Protein AF-A0A9E6EK11-F1 (afdb_monomer)

Solvent-accessible surface area (backbone atoms only — not comparable to full-atom values): 8247 Å² total; per-residue (Å²): 141,85,83,80,78,80,82,84,72,88,52,72,66,58,56,52,53,50,52,52,53,52,48,60,52,43,68,59,48,49,62,53,50,53,51,52,52,53,50,54,49,53,47,49,55,48,52,55,54,49,51,53,52,48,52,43,34,51,54,39,25,71,76,68,71,27,58,36,58,55,63,37,70,50,59,42,49,53,87,52,78,70,71,81,81,61,91,74,61,67,92,76,80,76,74,74,63,95,63,51,45,29,39,35,41,40,23,34,79,80,6,71,44,41,40,38,40,29,22,29,64,91,58,82,56,41,64,41,35,26,32,36,81,86,68,48,79,76,43,67,69,127

Radius of gyration: 25.63 Å; Cα contacts (8 Å, |Δi|>4): 182; chains: 1; bounding box: 70×54×63 Å

Nearest PDB structures (foldseek):
  1g8w-assembly1_A  TM=6.405E-01  e=3.882E+00  Phaseolus vulgaris
  6cdg-assembly1_A  TM=4.769E-01  e=7.303E+00  Homo sapiens
  2j44-assembly1_A  TM=3.330E-01  e=3.421E+00  Streptococcus pneumoniae
  2ya1-assembly1_A  TM=3.336E-01  e=3.421E+00  Streptococcus pneumoniae TIGR4

Mean predicted aligned error: 9.13 Å

Secondary structure (DSSP, 8-state):
--------PPPHHHHHHHHHHHHHHHHHHHHHHHHHHHHHHHHHHHHHHHHHHHHHHHHHHHHHSSSSSTT-EEEE-SSSS----SSSPP------SS--EEEEEEE-TTSS-EEEEEEEGGGTTEEEEEEETT--EEEE--

Foldseek 3Di:
DDDDDPDDDDDPVNVVVVVVVCVVVCVVCVVVVVVVVVLVVLLVLQVVLVVVQLVLQVVCCVVPVFSDAAQDKAKDWLPDDRPDDDPPHRDGDDPNDDRGKMWMWTAHRVRHKIKIFIFGVVVVGDTQWIAMNVRDTPDHDD

Sequence (142 aa):
MNRTRASAGFSLIELLLVLAIIGIISAIAIPTFLGQRRRARMIGDAKANAAVLRMALETRKADAGVYGAANAAFTWTASTAPSASVNPAPTFNVNRGTTKMDYTVTVGATGITYQLDVKDSSLNGATVYSTNQNGSVLAELH

pLDDT: mean 81.73, std 14.38, range [41.03, 97.06]

Structure (mmCIF, N/CA/C/O backbone):
data_AF-A0A9E6EK11-F1
#
_entry.id   AF-A0A9E6EK11-F1
#
loop_
_atom_site.group_PDB
_atom_site.id
_atom_site.type_symbol
_atom_site.label_atom_id
_atom_site.label_alt_id
_atom_site.label_comp_id
_atom_site.label_asym_id
_atom_site.label_entity_id
_atom_site.label_seq_id
_atom_site.pdbx_PDB_ins_code
_atom_site.Cartn_x
_atom_site.Cartn_y
_atom_site.Cartn_z
_atom_site.occupancy
_atom_site.B_iso_or_equiv
_atom_site.auth_seq_id
_atom_site.auth_comp_id
_atom_site.auth_asym_id
_atom_site.auth_atom_id
_atom_site.pdbx_PDB_model_num
ATOM 1 N N . MET A 1 1 ? -48.796 -38.485 38.604 1.00 50.28 1 MET A N 1
ATOM 2 C CA . MET A 1 1 ? -47.711 -37.647 39.164 1.00 50.28 1 MET A CA 1
ATOM 3 C C . MET A 1 1 ? -47.139 -36.792 38.039 1.00 50.28 1 MET A C 1
ATOM 5 O O . MET A 1 1 ? -46.324 -37.294 37.282 1.00 50.28 1 MET A O 1
ATOM 9 N N . ASN A 1 2 ? -47.595 -35.545 37.872 1.00 49.41 2 ASN A N 1
ATOM 10 C CA . ASN A 1 2 ? -47.074 -34.650 36.830 1.00 49.41 2 ASN A CA 1
ATOM 11 C C . ASN A 1 2 ? -46.224 -33.556 37.469 1.00 49.41 2 ASN A C 1
ATOM 13 O O . ASN A 1 2 ? -46.733 -32.676 38.156 1.00 49.41 2 ASN A O 1
ATOM 17 N N . ARG A 1 3 ? -44.911 -33.641 37.253 1.00 65.69 3 ARG A N 1
ATOM 18 C CA . ARG A 1 3 ? -43.923 -32.663 37.707 1.00 65.69 3 ARG A CA 1
ATOM 19 C C . ARG A 1 3 ? -43.927 -31.516 36.693 1.00 65.69 3 ARG A C 1
ATOM 21 O O . ARG A 1 3 ? -43.407 -31.658 35.589 1.00 65.69 3 ARG A O 1
ATOM 28 N N . THR A 1 4 ? -44.592 -30.414 37.027 1.00 62.59 4 THR A N 1
ATOM 29 C CA . THR A 1 4 ? -44.628 -29.201 36.201 1.00 62.59 4 THR A CA 1
ATOM 30 C C . THR A 1 4 ? -43.209 -28.659 36.051 1.00 62.59 4 THR A C 1
ATOM 32 O O . THR A 1 4 ? -42.566 -28.305 37.039 1.00 62.59 4 THR A O 1
ATOM 35 N N . ARG A 1 5 ? -42.695 -28.633 34.818 1.00 67.88 5 ARG A N 1
ATOM 36 C CA . ARG A 1 5 ? -41.409 -28.007 34.499 1.00 67.88 5 ARG A CA 1
ATOM 37 C C . ARG A 1 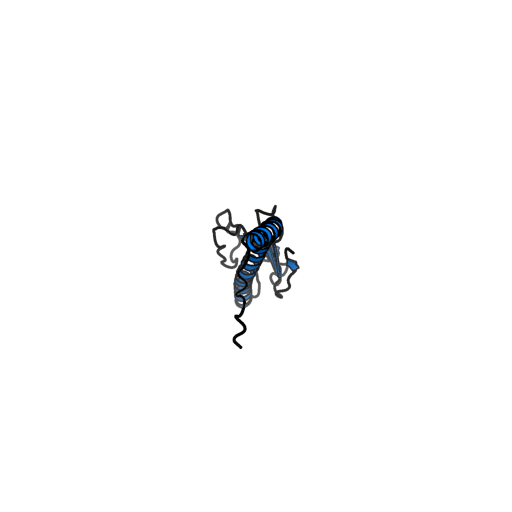5 ? -41.535 -26.505 34.754 1.00 67.88 5 ARG A C 1
ATOM 39 O O . ARG A 1 5 ? -42.334 -25.846 34.095 1.00 67.88 5 ARG A O 1
ATOM 46 N N . ALA A 1 6 ? -40.778 -25.983 35.715 1.00 65.56 6 ALA A N 1
ATOM 47 C CA . ALA A 1 6 ? -40.661 -24.547 35.924 1.00 65.56 6 ALA A CA 1
ATOM 4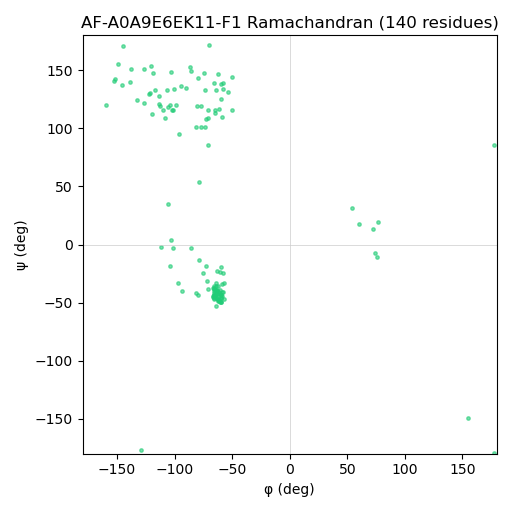8 C C . ALA A 1 6 ? -39.971 -23.940 34.696 1.00 65.56 6 ALA A C 1
ATOM 50 O O . ALA A 1 6 ? -38.814 -24.247 34.411 1.00 65.56 6 ALA A O 1
ATOM 51 N N . SER A 1 7 ? -40.702 -23.125 33.940 1.00 67.44 7 SER A N 1
ATOM 52 C CA . SER A 1 7 ? -40.121 -22.315 32.877 1.00 67.44 7 SER A CA 1
ATOM 53 C C . SER A 1 7 ? -39.344 -21.180 33.540 1.00 67.44 7 SER A C 1
ATOM 55 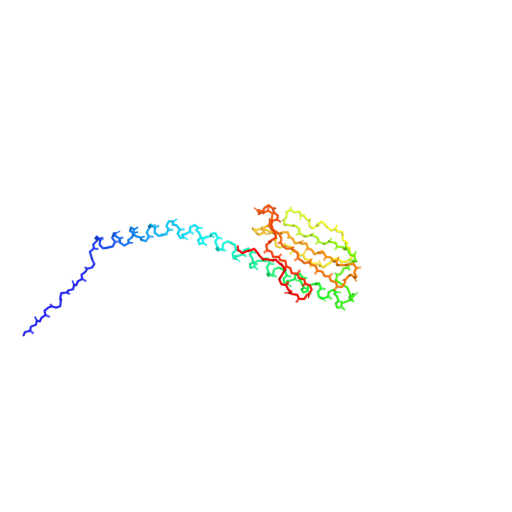O O . SER A 1 7 ? -39.945 -20.228 34.031 1.00 67.44 7 SER A O 1
ATOM 57 N N . ALA A 1 8 ? -38.021 -21.306 33.616 1.00 72.50 8 ALA A N 1
ATOM 58 C CA . ALA A 1 8 ? -37.152 -20.224 34.059 1.00 72.50 8 ALA A CA 1
ATOM 59 C C . ALA A 1 8 ? -37.097 -19.159 32.951 1.00 72.50 8 ALA A C 1
ATOM 61 O O . ALA A 1 8 ? -36.552 -19.405 31.876 1.00 72.50 8 ALA A O 1
ATOM 62 N N . GLY A 1 9 ? -37.733 -18.010 33.180 1.00 75.81 9 GLY A N 1
ATOM 63 C CA . GLY A 1 9 ? -37.596 -16.825 32.332 1.00 75.81 9 GLY A CA 1
ATOM 64 C C . GLY A 1 9 ? -36.387 -15.991 32.757 1.00 75.81 9 GLY A C 1
ATOM 65 O O . GLY A 1 9 ? -36.040 -15.975 33.935 1.00 75.81 9 GLY A O 1
ATOM 66 N N . PHE A 1 10 ? -35.763 -15.296 31.803 1.00 79.25 10 PHE A N 1
ATOM 67 C CA . PHE A 1 10 ? -34.710 -14.313 32.078 1.00 79.25 10 PHE A CA 1
ATOM 68 C C . PHE A 1 10 ? -35.235 -13.181 32.969 1.00 79.25 10 PHE A C 1
ATOM 70 O O . PHE A 1 10 ? -36.327 -12.655 32.745 1.00 79.25 10 PHE A O 1
ATOM 77 N N . SER A 1 11 ? -34.433 -12.762 33.943 1.00 90.25 11 SER A N 1
ATOM 78 C CA . SER A 1 11 ? -34.693 -11.572 34.741 1.00 90.25 11 SER A CA 1
ATOM 79 C C . SER A 1 11 ? -34.294 -10.304 33.983 1.00 90.25 11 SER A C 1
ATOM 81 O O . SER A 1 11 ? -33.263 -10.249 33.310 1.00 90.25 11 SER A O 1
ATOM 83 N N . LEU A 1 12 ? -35.072 -9.230 34.148 1.00 90.06 12 LEU A N 1
ATOM 84 C CA . LEU A 1 12 ? -34.717 -7.907 33.621 1.00 90.06 12 LEU A CA 1
ATOM 85 C C . LEU A 1 12 ? -33.359 -7.426 34.149 1.00 90.06 12 LEU A C 1
ATOM 87 O O . LEU A 1 12 ? -32.624 -6.760 33.423 1.00 90.06 12 LEU A O 1
ATOM 91 N N . ILE A 1 13 ? -33.004 -7.794 35.385 1.00 92.69 13 ILE A N 1
ATOM 92 C CA . ILE A 1 13 ? -31.709 -7.424 35.962 1.00 92.69 13 ILE A CA 1
ATOM 93 C C . ILE A 1 13 ? -30.549 -8.193 35.321 1.00 92.69 13 ILE A C 1
ATOM 95 O O . ILE A 1 13 ? -29.462 -7.639 35.183 1.00 92.69 13 ILE A O 1
ATOM 99 N N . GLU A 1 14 ? -30.785 -9.431 34.873 1.00 91.12 14 GLU A N 1
ATOM 100 C CA . GLU A 1 14 ? -29.779 -10.224 34.158 1.00 91.12 14 GLU A CA 1
ATOM 101 C C . GLU A 1 14 ? -29.482 -9.586 32.803 1.00 91.12 14 GLU A C 1
ATOM 103 O O . GLU A 1 14 ? -28.320 -9.383 32.461 1.00 91.12 14 GLU A O 1
ATOM 108 N N . LEU A 1 15 ? -30.517 -9.175 32.066 1.00 90.69 15 LEU A N 1
ATOM 109 C CA . LEU A 1 15 ? -30.325 -8.486 30.791 1.00 90.69 15 LEU A CA 1
ATOM 110 C C . LEU A 1 15 ? -29.648 -7.115 30.971 1.00 90.69 15 LEU A C 1
ATOM 112 O O . LEU A 1 15 ? -28.780 -6.742 30.180 1.00 90.69 15 LEU A O 1
ATOM 116 N N . LEU A 1 16 ? -30.002 -6.378 32.027 1.00 92.81 16 LEU A N 1
ATOM 117 C CA . LEU A 1 16 ? -29.429 -5.063 32.323 1.00 92.81 16 LEU A CA 1
ATOM 118 C C . LEU A 1 16 ? -27.939 -5.154 32.681 1.00 92.81 16 LEU A C 1
ATOM 120 O O . LEU A 1 16 ? -27.137 -4.380 32.157 1.00 92.81 16 LEU A O 1
ATOM 124 N N . LEU A 1 17 ? -27.551 -6.116 33.524 1.00 92.94 17 LEU A N 1
ATOM 125 C CA . LEU A 1 17 ? -26.150 -6.321 33.895 1.00 92.94 17 LEU A CA 1
ATOM 126 C C . LEU A 1 17 ? -25.304 -6.773 32.692 1.00 92.94 17 LEU A C 1
ATOM 128 O O . LEU A 1 17 ? -24.177 -6.310 32.527 1.00 92.94 17 LEU A O 1
ATOM 132 N N . VAL A 1 18 ? -25.855 -7.618 31.813 1.00 95.06 18 VAL A N 1
ATOM 133 C CA . VAL A 1 18 ? -25.175 -8.057 30.582 1.00 95.06 18 VAL A CA 1
ATOM 134 C C . VAL A 1 18 ? -24.883 -6.874 29.657 1.00 95.06 18 VAL A C 1
ATOM 136 O O . VAL A 1 18 ? -23.749 -6.716 29.204 1.00 95.06 18 VAL A O 1
ATOM 139 N N . LEU A 1 19 ? -25.870 -6.006 29.411 1.00 94.44 19 LEU A N 1
ATOM 140 C CA . LEU A 1 19 ? -25.673 -4.810 28.585 1.00 94.44 19 LEU A CA 1
ATOM 141 C C . LEU A 1 19 ? -24.671 -3.835 29.213 1.00 94.44 19 LEU A C 1
ATOM 143 O O . LEU A 1 19 ? -23.875 -3.240 28.487 1.00 94.44 19 LEU A O 1
ATOM 147 N N . ALA A 1 20 ? -24.657 -3.712 30.543 1.00 95.56 20 ALA A N 1
ATOM 148 C CA . ALA A 1 20 ? -23.673 -2.896 31.246 1.00 95.56 20 ALA A CA 1
ATOM 149 C C . ALA A 1 20 ? -22.239 -3.409 31.019 1.00 95.56 20 ALA A C 1
ATOM 151 O O . ALA A 1 20 ? -21.356 -2.628 30.663 1.00 95.56 20 ALA A O 1
ATOM 152 N N . ILE A 1 21 ? -22.005 -4.721 31.143 1.00 96.44 21 ILE A N 1
ATOM 153 C CA . ILE A 1 21 ? -20.682 -5.325 30.916 1.00 96.44 21 ILE A CA 1
ATOM 154 C C . ILE A 1 21 ? -20.258 -5.192 29.444 1.00 96.44 21 ILE A C 1
ATOM 156 O O . ILE A 1 21 ? -19.138 -4.755 29.165 1.00 96.44 21 ILE A O 1
ATOM 160 N N . ILE A 1 22 ? -21.149 -5.509 28.494 1.00 96.06 22 ILE A N 1
ATOM 161 C CA . ILE A 1 22 ? -20.871 -5.358 27.054 1.00 96.06 22 ILE A CA 1
ATOM 162 C C . ILE A 1 22 ? -20.568 -3.893 26.720 1.00 96.06 22 ILE A C 1
ATOM 164 O O . ILE A 1 22 ? -19.656 -3.633 25.935 1.00 96.06 22 ILE A O 1
ATOM 168 N N . GLY A 1 23 ? -21.276 -2.940 27.332 1.00 96.25 23 GLY A N 1
ATOM 169 C CA . GLY A 1 23 ? -21.040 -1.507 27.164 1.00 96.25 23 GLY A CA 1
ATOM 170 C C . GLY A 1 23 ? -19.629 -1.085 27.579 1.00 96.25 23 GLY A C 1
ATOM 171 O O . GLY A 1 23 ? -18.949 -0.404 26.812 1.00 96.25 23 GLY A O 1
ATOM 172 N N . ILE A 1 24 ? -19.155 -1.551 28.740 1.00 96.31 24 ILE A N 1
ATOM 173 C CA . ILE A 1 24 ? -17.803 -1.253 29.245 1.00 96.31 24 ILE A CA 1
ATOM 174 C C . ILE A 1 24 ? -16.731 -1.804 28.296 1.00 96.31 24 ILE A C 1
ATOM 176 O O . ILE A 1 24 ? -15.813 -1.079 27.912 1.00 96.31 24 ILE A O 1
ATOM 180 N N . ILE A 1 25 ? -16.860 -3.065 27.869 1.00 97.06 25 ILE A N 1
ATOM 181 C CA . ILE A 1 25 ? -15.888 -3.694 26.959 1.00 97.06 25 ILE A CA 1
ATOM 182 C C . ILE A 1 25 ? -15.909 -2.998 25.588 1.00 97.06 25 ILE A C 1
ATOM 184 O O . ILE A 1 25 ? -14.858 -2.685 25.022 1.00 97.06 25 ILE A O 1
ATOM 188 N N . SER A 1 26 ? -17.103 -2.705 25.067 1.00 95.50 26 SER A N 1
ATOM 189 C CA . SER A 1 26 ? -17.292 -2.092 23.747 1.00 95.50 26 SER A CA 1
ATOM 190 C C . SER A 1 26 ? -16.708 -0.683 23.663 1.00 95.50 26 SER A C 1
ATOM 192 O O . SER A 1 26 ? -16.179 -0.314 22.616 1.00 95.50 26 SER A O 1
ATOM 194 N N . ALA A 1 27 ? -16.737 0.088 24.755 1.00 95.44 27 ALA A N 1
ATOM 195 C CA . ALA A 1 27 ? -16.173 1.436 24.793 1.00 95.44 27 ALA A CA 1
ATOM 196 C C . ALA A 1 27 ? -14.670 1.469 24.454 1.00 95.44 27 ALA A C 1
ATOM 198 O O . ALA A 1 27 ? -14.208 2.410 23.813 1.00 95.44 27 ALA A O 1
ATOM 199 N N . ILE A 1 28 ? -13.916 0.430 24.831 1.00 94.62 28 ILE A N 1
ATOM 200 C CA . ILE A 1 28 ? -12.473 0.318 24.554 1.00 94.62 28 ILE A CA 1
ATOM 201 C C . ILE A 1 28 ? -12.225 -0.459 23.251 1.00 94.62 28 ILE A C 1
ATOM 203 O O . ILE A 1 28 ? -11.363 -0.097 22.444 1.00 94.62 28 ILE A O 1
ATOM 207 N N . ALA A 1 29 ? -12.998 -1.521 23.016 1.00 94.38 29 ALA A N 1
ATOM 208 C CA . ALA A 1 29 ? -12.804 -2.412 21.877 1.00 94.38 29 ALA A CA 1
ATOM 209 C C . ALA A 1 29 ? -13.194 -1.772 20.533 1.00 94.38 29 ALA A C 1
ATOM 211 O O . ALA A 1 29 ? -12.505 -1.966 19.537 1.00 94.38 29 ALA A O 1
ATOM 212 N N . ILE A 1 30 ? -14.270 -0.981 20.475 1.00 94.12 30 ILE A N 1
ATOM 213 C CA . ILE A 1 30 ? -14.737 -0.371 19.220 1.00 94.12 30 ILE A CA 1
ATOM 214 C C . ILE A 1 30 ? -13.721 0.620 18.628 1.00 94.12 30 ILE A C 1
ATOM 216 O O . ILE A 1 30 ? -13.377 0.458 17.455 1.00 94.12 30 ILE A O 1
ATOM 220 N N . PRO A 1 31 ? -13.211 1.638 19.354 1.00 92.56 31 PRO A N 1
ATOM 221 C CA . PRO A 1 31 ? -12.283 2.599 18.756 1.00 92.56 31 PRO A CA 1
ATOM 222 C C . PRO A 1 31 ? -10.980 1.937 18.291 1.00 92.56 31 PRO A C 1
ATOM 224 O O . PRO A 1 31 ? -10.488 2.247 17.204 1.00 92.56 31 PRO A O 1
ATOM 227 N N . THR A 1 32 ? -10.457 0.982 19.065 1.00 93.44 32 THR A N 1
ATOM 228 C CA . THR A 1 32 ? -9.245 0.228 18.709 1.00 93.44 32 THR A CA 1
ATOM 229 C C . THR A 1 32 ? -9.471 -0.645 17.474 1.00 93.44 32 THR A C 1
ATOM 231 O O . THR A 1 32 ? -8.690 -0.577 16.521 1.00 93.44 32 THR A O 1
ATOM 234 N N . PHE A 1 33 ? -10.588 -1.374 17.419 1.00 92.00 33 PHE A N 1
ATOM 235 C CA . PHE A 1 33 ? -10.970 -2.183 16.263 1.00 92.00 33 PHE A CA 1
ATOM 236 C C . PHE A 1 33 ? -11.182 -1.341 14.996 1.00 92.00 33 PHE A C 1
ATOM 238 O O . PHE A 1 33 ? -10.737 -1.714 13.910 1.00 92.00 33 PHE A O 1
ATOM 245 N N . LEU A 1 34 ? -11.817 -0.169 15.110 1.00 91.31 34 LEU A N 1
ATOM 246 C CA . LEU A 1 34 ? -11.998 0.748 13.981 1.00 91.31 34 LEU A CA 1
ATOM 247 C C . LEU A 1 34 ? -10.658 1.276 13.450 1.00 91.31 34 LEU A C 1
ATOM 249 O O . LEU A 1 34 ? -10.489 1.376 12.232 1.00 91.31 34 LEU A O 1
ATOM 253 N N . GLY A 1 35 ? -9.700 1.577 14.333 1.00 88.06 35 GLY A N 1
ATOM 254 C CA . GLY A 1 35 ? -8.336 1.949 13.950 1.00 88.06 35 GLY A CA 1
ATOM 255 C C . GLY A 1 35 ? -7.613 0.824 13.204 1.00 88.06 35 GLY A C 1
ATOM 256 O O . GLY A 1 35 ? -7.099 1.042 12.105 1.00 88.06 35 GLY A O 1
ATOM 257 N N . GLN A 1 36 ? -7.659 -0.398 13.745 1.00 89.50 36 GLN A N 1
ATOM 258 C CA . GLN A 1 36 ? -7.081 -1.589 13.111 1.00 89.50 36 GLN A CA 1
ATOM 259 C C . GLN A 1 36 ? -7.701 -1.865 11.736 1.00 89.50 36 GLN A C 1
ATOM 261 O O . GLN A 1 36 ? -6.979 -2.101 10.769 1.00 89.50 36 GLN A O 1
ATOM 266 N N . ARG A 1 37 ? -9.029 -1.758 11.607 1.00 89.62 37 ARG A N 1
ATOM 267 C CA . ARG A 1 37 ? -9.733 -1.947 10.330 1.00 89.62 37 ARG A CA 1
ATOM 268 C C . ARG A 1 37 ? -9.319 -0.914 9.283 1.00 89.62 37 ARG A C 1
ATOM 270 O O . ARG A 1 37 ? -9.122 -1.274 8.122 1.00 89.62 37 ARG A O 1
ATOM 277 N N . ARG A 1 38 ? -9.183 0.361 9.668 1.00 85.44 38 ARG A N 1
ATOM 278 C CA . ARG A 1 38 ? -8.697 1.418 8.762 1.00 85.44 38 ARG A CA 1
ATOM 279 C C . ARG A 1 38 ? -7.281 1.113 8.287 1.00 85.44 38 ARG A C 1
ATOM 281 O O . ARG A 1 38 ? -7.031 1.163 7.088 1.00 85.44 38 ARG A O 1
ATOM 288 N N . ARG A 1 39 ? -6.389 0.735 9.204 1.00 85.25 39 ARG A N 1
ATOM 289 C CA . ARG A 1 39 ? -5.004 0.373 8.885 1.00 85.25 39 ARG A CA 1
ATOM 290 C C . ARG A 1 39 ? -4.910 -0.828 7.949 1.00 85.25 39 ARG A C 1
ATOM 292 O O . ARG A 1 39 ? -4.240 -0.742 6.926 1.00 85.25 39 ARG A O 1
ATOM 299 N N . ALA A 1 40 ? -5.629 -1.907 8.253 1.00 87.06 40 ALA A N 1
ATOM 300 C CA . ALA A 1 40 ? -5.665 -3.103 7.416 1.00 87.06 40 ALA A CA 1
ATOM 301 C C . ALA A 1 40 ? -6.145 -2.784 5.992 1.00 87.06 40 ALA A C 1
ATOM 303 O O . ALA A 1 40 ? -5.558 -3.257 5.022 1.00 87.06 40 ALA A O 1
ATOM 304 N N . ARG A 1 41 ? -7.164 -1.922 5.857 1.00 85.75 41 ARG A N 1
ATOM 305 C CA . ARG A 1 41 ? -7.634 -1.454 4.548 1.00 85.75 41 ARG A CA 1
ATOM 306 C C . ARG A 1 41 ? -6.569 -0.643 3.808 1.00 85.75 41 ARG A C 1
ATOM 308 O O . ARG A 1 41 ? -6.342 -0.903 2.636 1.00 85.75 41 ARG A O 1
ATOM 315 N N . MET A 1 42 ? -5.900 0.291 4.485 1.00 84.19 42 MET A N 1
ATOM 316 C CA . MET A 1 42 ? -4.833 1.100 3.879 1.00 84.19 42 MET A CA 1
ATOM 317 C C . MET A 1 42 ? -3.676 0.235 3.363 1.00 84.19 42 MET A C 1
ATOM 319 O O . MET A 1 42 ? -3.219 0.437 2.242 1.00 84.19 42 MET A O 1
ATOM 323 N N . ILE A 1 43 ? -3.239 -0.761 4.140 1.00 86.94 43 ILE A N 1
ATOM 324 C CA . ILE A 1 43 ? -2.188 -1.704 3.726 1.00 86.94 43 ILE A CA 1
ATOM 325 C C . ILE A 1 43 ? -2.668 -2.573 2.556 1.00 86.94 43 ILE A C 1
ATOM 327 O O . ILE A 1 43 ? -1.916 -2.795 1.608 1.00 86.94 43 ILE A O 1
ATOM 331 N N . GLY A 1 44 ? -3.918 -3.043 2.596 1.00 87.44 44 GLY A N 1
ATOM 332 C CA . GLY A 1 44 ? -4.523 -3.816 1.509 1.00 87.44 44 GLY A CA 1
ATOM 333 C C . GLY A 1 44 ? -4.561 -3.041 0.190 1.00 87.44 44 GLY A C 1
ATOM 334 O O . GLY A 1 44 ? -4.076 -3.540 -0.825 1.00 87.44 44 GLY A O 1
ATOM 335 N N . ASP A 1 45 ? -5.053 -1.801 0.223 1.00 84.12 45 ASP A N 1
ATOM 336 C CA . ASP A 1 45 ? -5.097 -0.907 -0.939 1.00 84.12 45 ASP A CA 1
ATOM 337 C C . ASP A 1 45 ? -3.676 -0.601 -1.458 1.00 84.12 45 ASP A C 1
ATOM 339 O O . ASP A 1 45 ? -3.426 -0.639 -2.665 1.00 84.12 45 ASP A O 1
ATOM 343 N N . ALA A 1 46 ? -2.720 -0.350 -0.552 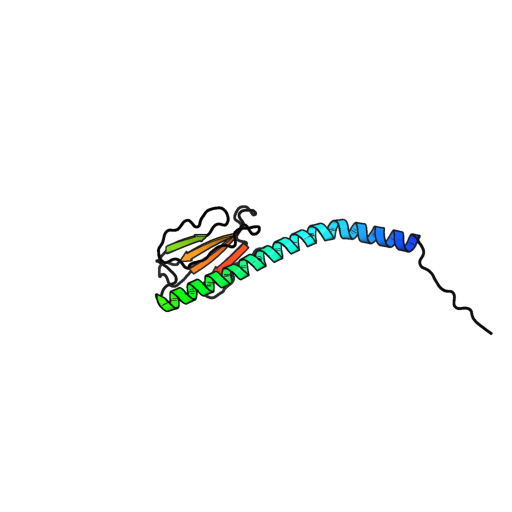1.00 85.88 46 ALA A N 1
ATOM 344 C CA . ALA A 1 46 ? -1.318 -0.112 -0.897 1.00 85.88 46 ALA A CA 1
ATOM 345 C C . ALA A 1 46 ? -0.701 -1.304 -1.642 1.00 85.88 46 ALA A C 1
ATOM 347 O O . ALA A 1 46 ? -0.118 -1.119 -2.710 1.00 85.88 46 ALA A O 1
ATOM 348 N N . LYS A 1 47 ? -0.875 -2.523 -1.116 1.00 88.56 47 LYS A N 1
ATOM 349 C CA . LYS A 1 47 ? -0.368 -3.762 -1.722 1.00 88.56 47 LYS A CA 1
ATOM 350 C C . LYS A 1 47 ? -1.025 -4.061 -3.067 1.00 88.56 47 LYS A C 1
ATOM 352 O O . LYS A 1 47 ? -0.325 -4.410 -4.015 1.00 88.56 47 LYS A O 1
ATOM 357 N N . ALA A 1 48 ? -2.345 -3.905 -3.168 1.00 86.62 48 ALA A N 1
ATOM 358 C CA . ALA A 1 48 ? -3.083 -4.162 -4.403 1.00 86.62 48 ALA A CA 1
ATOM 359 C C . ALA A 1 48 ? -2.606 -3.246 -5.540 1.00 86.62 48 ALA A C 1
ATOM 361 O O . ALA A 1 48 ? -2.244 -3.718 -6.617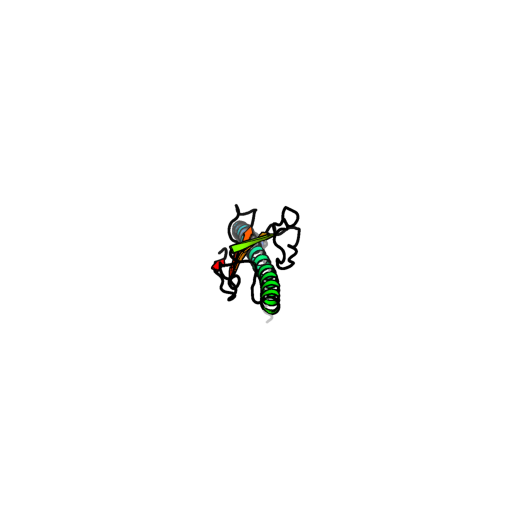 1.00 86.62 48 ALA A O 1
ATOM 362 N N . ASN A 1 49 ? -2.515 -1.944 -5.276 1.00 83.94 49 ASN A N 1
ATOM 363 C CA . ASN A 1 49 ? -2.030 -0.975 -6.256 1.00 83.94 49 ASN A CA 1
ATOM 364 C C . ASN A 1 49 ? -0.540 -1.172 -6.580 1.00 83.94 49 ASN A C 1
ATOM 366 O O . ASN A 1 49 ? -0.141 -1.064 -7.739 1.00 83.94 49 ASN A O 1
ATOM 370 N N . ALA A 1 50 ? 0.280 -1.524 -5.584 1.00 86.88 50 ALA A N 1
ATOM 371 C CA . ALA A 1 50 ? 1.685 -1.848 -5.806 1.00 86.88 50 ALA A CA 1
ATOM 372 C C . ALA A 1 50 ? 1.871 -3.076 -6.713 1.00 86.88 50 ALA A C 1
ATOM 374 O O . ALA A 1 50 ? 2.781 -3.100 -7.542 1.00 86.88 50 ALA A O 1
ATOM 375 N N . ALA A 1 51 ? 0.988 -4.074 -6.616 1.00 88.25 51 ALA A N 1
ATOM 376 C CA . ALA A 1 51 ? 1.000 -5.231 -7.505 1.00 88.25 51 ALA A CA 1
ATOM 377 C C . ALA A 1 51 ? 0.686 -4.850 -8.963 1.00 88.25 51 ALA A C 1
ATOM 379 O O . ALA A 1 51 ? 1.344 -5.351 -9.876 1.00 88.25 51 ALA A O 1
ATOM 380 N N . VAL A 1 52 ? -0.258 -3.927 -9.185 1.00 85.62 52 VAL A N 1
ATOM 381 C CA . VAL A 1 52 ? -0.561 -3.389 -10.525 1.00 85.62 52 VAL A CA 1
ATOM 382 C C . VAL A 1 52 ? 0.649 -2.644 -11.099 1.00 85.62 52 VAL A C 1
ATOM 384 O O . VAL A 1 52 ? 1.032 -2.887 -12.243 1.00 85.62 52 VAL A O 1
ATOM 387 N N . LEU A 1 53 ? 1.297 -1.791 -10.296 1.00 86.38 53 LEU A N 1
ATOM 388 C CA . LEU A 1 53 ? 2.529 -1.096 -10.687 1.00 86.38 53 LEU A CA 1
ATOM 389 C C . LEU A 1 53 ? 3.646 -2.069 -11.057 1.00 86.38 53 LEU A C 1
ATOM 391 O O . LEU A 1 53 ? 4.304 -1.892 -12.080 1.00 86.38 53 LEU A O 1
ATOM 395 N N . ARG A 1 54 ? 3.832 -3.125 -10.261 1.00 88.31 54 ARG A N 1
ATOM 396 C CA . ARG A 1 54 ? 4.812 -4.169 -10.562 1.00 88.31 54 ARG A CA 1
ATOM 397 C C . ARG A 1 54 ? 4.526 -4.835 -11.902 1.00 88.31 54 ARG A C 1
ATOM 399 O O . ARG A 1 54 ? 5.439 -4.977 -12.700 1.00 88.31 54 ARG A O 1
ATOM 406 N N . MET A 1 55 ? 3.278 -5.197 -12.182 1.00 88.31 55 MET A N 1
ATOM 407 C CA . MET A 1 55 ? 2.912 -5.800 -13.467 1.00 88.31 55 MET A CA 1
ATOM 408 C C . MET A 1 55 ? 3.244 -4.880 -14.655 1.00 88.31 55 MET A C 1
ATOM 410 O O . MET A 1 55 ? 3.780 -5.342 -15.663 1.00 88.31 55 MET A O 1
ATOM 414 N N . ALA A 1 56 ? 2.990 -3.575 -14.526 1.00 86.06 56 ALA A N 1
ATOM 415 C CA . ALA A 1 56 ? 3.350 -2.595 -15.550 1.00 86.06 56 ALA A CA 1
ATOM 416 C C . ALA A 1 56 ? 4.877 -2.467 -15.728 1.00 86.06 56 ALA A C 1
ATOM 418 O O . ALA A 1 56 ? 5.366 -2.384 -16.854 1.00 86.06 56 ALA A O 1
ATOM 419 N N . LEU A 1 57 ? 5.635 -2.494 -14.628 1.00 88.06 57 LEU A N 1
ATOM 420 C CA . LEU A 1 57 ? 7.100 -2.485 -14.644 1.00 88.06 57 LEU A CA 1
ATOM 421 C C . LEU A 1 57 ? 7.679 -3.760 -15.276 1.00 88.06 57 LEU A C 1
ATOM 423 O O . LEU A 1 57 ? 8.588 -3.666 -16.097 1.00 88.06 57 LEU A O 1
ATOM 427 N N . GLU A 1 58 ? 7.142 -4.937 -14.957 1.00 90.62 58 GLU A N 1
ATOM 428 C CA . GLU A 1 58 ? 7.572 -6.203 -15.568 1.00 90.62 58 GLU A CA 1
ATOM 429 C C . GLU A 1 58 ? 7.284 -6.242 -17.071 1.00 90.62 58 GLU A C 1
ATOM 431 O O . GLU A 1 58 ? 8.160 -6.615 -17.848 1.00 90.62 58 GLU A O 1
ATOM 436 N N . THR A 1 59 ? 6.103 -5.779 -17.494 1.00 89.31 59 THR A N 1
ATOM 437 C CA . THR A 1 59 ? 5.761 -5.652 -18.925 1.00 89.31 59 THR A CA 1
ATOM 438 C C . THR A 1 59 ? 6.780 -4.763 -19.634 1.00 89.31 59 THR A C 1
ATOM 440 O O . THR A 1 59 ? 7.364 -5.133 -20.647 1.00 89.31 59 THR A O 1
ATOM 443 N N . ARG A 1 60 ? 7.095 -3.616 -19.031 1.00 87.19 60 ARG A N 1
ATOM 444 C CA . ARG A 1 60 ? 8.095 -2.690 -19.553 1.00 87.19 60 ARG A CA 1
ATOM 445 C C . ARG A 1 60 ? 9.493 -3.304 -19.652 1.00 87.19 60 ARG A C 1
ATOM 447 O O . ARG A 1 60 ? 10.186 -3.068 -20.638 1.00 87.19 60 ARG A O 1
ATOM 454 N N . LYS A 1 61 ? 9.926 -4.066 -18.648 1.00 90.06 61 LYS A N 1
ATOM 455 C CA . LYS A 1 61 ? 11.218 -4.757 -18.691 1.00 90.06 61 LYS A CA 1
ATOM 456 C C . LYS A 1 61 ? 11.248 -5.832 -19.773 1.00 90.06 61 LYS A C 1
ATOM 458 O O . LYS A 1 61 ? 12.295 -6.007 -20.387 1.00 90.06 61 LYS A O 1
ATOM 463 N N . ALA A 1 62 ? 10.135 -6.520 -20.016 1.00 91.19 62 ALA A N 1
ATOM 464 C CA . ALA A 1 62 ? 10.030 -7.473 -21.114 1.00 91.19 62 ALA A CA 1
ATOM 465 C C . ALA A 1 62 ? 10.196 -6.785 -22.483 1.00 91.19 62 ALA A C 1
ATOM 467 O O . ALA A 1 62 ? 10.908 -7.310 -23.334 1.00 91.19 62 ALA A O 1
ATOM 468 N N . ASP A 1 63 ? 9.625 -5.589 -22.657 1.00 89.88 63 ASP A N 1
ATOM 469 C CA . ASP A 1 63 ? 9.677 -4.848 -23.926 1.00 89.88 63 ASP A CA 1
ATOM 470 C C . ASP A 1 63 ? 11.008 -4.108 -24.156 1.00 89.88 63 ASP A C 1
ATOM 472 O O . ASP A 1 63 ? 11.545 -4.098 -25.261 1.00 89.88 63 ASP A O 1
ATOM 476 N N . ALA A 1 64 ? 11.538 -3.450 -23.120 1.00 88.94 64 ALA A N 1
ATOM 477 C CA . ALA A 1 64 ? 12.669 -2.522 -23.223 1.00 88.94 64 ALA A CA 1
ATOM 478 C C . ALA A 1 64 ? 13.957 -3.021 -22.543 1.00 88.94 64 ALA A C 1
ATOM 480 O O . ALA A 1 64 ? 14.967 -2.317 -22.549 1.00 88.94 64 ALA A O 1
ATOM 481 N N . GLY A 1 65 ? 13.932 -4.188 -21.893 1.00 90.94 65 GLY A N 1
ATOM 482 C CA . GLY A 1 65 ? 15.060 -4.752 -21.140 1.00 90.94 65 GLY A CA 1
ATOM 483 C C . GLY A 1 65 ? 15.353 -4.069 -19.796 1.00 90.94 65 GLY A C 1
ATOM 484 O O . GLY A 1 65 ? 16.168 -4.565 -19.019 1.00 90.94 65 GLY A O 1
ATOM 485 N N . VAL A 1 66 ? 14.684 -2.954 -19.489 1.00 91.44 66 VAL A N 1
ATOM 486 C CA . VAL A 1 66 ? 14.877 -2.149 -18.273 1.00 91.44 66 VAL A CA 1
ATOM 487 C C . VAL A 1 66 ? 13.537 -1.701 -17.694 1.00 91.44 66 VAL A C 1
ATOM 489 O O . VAL A 1 66 ? 12.576 -1.473 -18.424 1.00 91.44 66 VAL A O 1
ATOM 492 N N . TYR A 1 67 ? 13.478 -1.506 -16.378 1.00 89.25 67 TYR A N 1
ATOM 493 C CA . TYR A 1 67 ? 12.315 -0.942 -15.686 1.00 89.25 67 TYR A CA 1
ATOM 494 C C . TYR A 1 67 ? 12.185 0.575 -15.890 1.00 89.25 67 TYR A C 1
ATOM 496 O O . TYR A 1 67 ? 11.090 1.128 -15.822 1.00 89.25 67 TYR A O 1
ATOM 504 N N . GLY A 1 68 ? 13.283 1.269 -16.185 1.00 87.50 68 GLY A N 1
ATOM 505 C CA . GLY A 1 68 ? 13.313 2.713 -16.406 1.00 87.50 68 GLY A CA 1
ATOM 506 C C . GLY A 1 68 ? 14.730 3.213 -16.664 1.00 87.50 68 GLY A C 1
ATOM 507 O O . GLY A 1 68 ? 15.676 2.425 -16.683 1.00 87.50 68 GLY A O 1
ATOM 508 N N . ALA A 1 69 ? 14.873 4.522 -16.873 1.00 87.44 69 ALA A N 1
ATOM 509 C CA . ALA A 1 69 ? 16.191 5.134 -16.980 1.00 87.44 69 ALA A CA 1
ATOM 510 C C . ALA A 1 69 ? 16.974 4.964 -15.666 1.00 87.44 69 ALA A C 1
ATOM 512 O O . ALA A 1 69 ? 16.394 4.964 -14.577 1.00 87.44 69 ALA A O 1
ATOM 513 N N . ALA A 1 70 ? 18.293 4.814 -15.778 1.00 88.56 70 ALA A N 1
ATOM 514 C CA . ALA A 1 70 ? 19.180 4.695 -14.629 1.00 88.56 70 ALA A CA 1
ATOM 515 C C . ALA A 1 70 ? 18.988 5.869 -13.659 1.00 88.56 70 ALA A C 1
ATOM 517 O O . ALA A 1 70 ? 19.000 7.026 -14.079 1.00 88.56 70 ALA A O 1
ATOM 518 N N . ASN A 1 71 ? 18.838 5.566 -12.366 1.00 89.56 71 ASN A N 1
ATOM 519 C CA . ASN A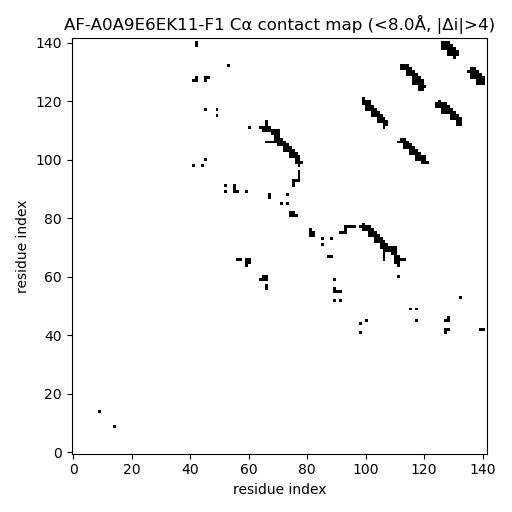 1 71 ? 18.631 6.551 -11.295 1.00 89.56 71 ASN A CA 1
ATOM 520 C C . ASN A 1 71 ? 17.363 7.416 -11.447 1.00 89.56 71 ASN A C 1
ATOM 522 O O . ASN A 1 71 ? 17.261 8.471 -10.821 1.00 89.56 71 ASN A O 1
ATOM 526 N N . ALA A 1 72 ? 16.396 7.003 -12.272 1.00 88.19 72 ALA A N 1
ATOM 527 C CA . ALA A 1 72 ? 15.128 7.710 -12.393 1.00 88.19 72 ALA A CA 1
ATOM 528 C C . ALA A 1 72 ? 14.224 7.456 -11.181 1.00 88.19 72 ALA A C 1
ATOM 530 O O . ALA A 1 72 ? 14.197 6.357 -10.625 1.00 88.19 72 ALA A O 1
ATOM 531 N N . ALA A 1 73 ? 13.429 8.463 -10.825 1.00 86.62 73 ALA A N 1
ATOM 532 C CA . ALA A 1 73 ? 12.346 8.340 -9.863 1.00 86.62 73 ALA A CA 1
ATOM 533 C C . ALA A 1 73 ? 11.026 8.745 -10.524 1.00 86.62 73 ALA A C 1
ATOM 535 O O . ALA A 1 73 ? 10.924 9.812 -11.130 1.00 86.62 73 ALA A O 1
ATOM 536 N N . PHE A 1 74 ? 10.014 7.894 -10.395 1.00 83.44 74 PHE A N 1
ATOM 537 C CA . PHE A 1 74 ? 8.666 8.144 -10.885 1.00 83.44 74 PHE A CA 1
ATOM 538 C C . PHE A 1 74 ? 7.731 8.265 -9.693 1.00 83.44 74 PHE A C 1
ATOM 540 O O . PHE A 1 74 ? 7.632 7.327 -8.904 1.00 83.44 74 PHE A O 1
ATOM 547 N N . THR A 1 75 ? 7.054 9.403 -9.558 1.00 83.12 75 THR A N 1
ATOM 548 C CA . THR A 1 75 ? 6.167 9.663 -8.421 1.00 83.12 75 THR A CA 1
ATOM 549 C C . THR A 1 75 ? 4.756 9.945 -8.903 1.00 83.12 75 THR A C 1
ATOM 551 O O . THR A 1 75 ? 4.538 10.802 -9.759 1.00 83.12 75 THR A O 1
ATOM 554 N N . TRP A 1 76 ? 3.793 9.253 -8.304 1.00 82.06 76 TRP A N 1
ATOM 555 C CA . TRP A 1 76 ? 2.373 9.488 -8.488 1.00 82.06 76 TRP A CA 1
ATOM 556 C C . TRP A 1 76 ? 1.759 9.846 -7.144 1.00 82.06 76 TRP A C 1
ATOM 558 O O . TRP A 1 76 ? 1.700 9.009 -6.245 1.00 82.06 76 TRP A O 1
ATOM 568 N N . THR A 1 77 ? 1.309 11.087 -7.007 1.00 76.31 77 THR A N 1
ATOM 569 C CA . THR A 1 77 ? 0.703 11.588 -5.774 1.00 76.31 77 THR A CA 1
ATOM 570 C C . THR A 1 77 ? -0.813 11.660 -5.899 1.00 76.31 77 THR A C 1
ATOM 572 O O . THR A 1 77 ? -1.361 11.909 -6.975 1.00 76.31 77 THR A O 1
ATOM 575 N N . ALA A 1 78 ? -1.521 11.464 -4.789 1.00 68.00 78 ALA A N 1
ATOM 576 C CA . ALA A 1 78 ? -2.986 11.503 -4.787 1.00 68.00 78 ALA A CA 1
ATOM 577 C C . ALA A 1 78 ? -3.564 12.931 -4.942 1.00 68.00 78 ALA A C 1
ATOM 579 O O . ALA A 1 78 ? -4.743 13.089 -5.276 1.00 68.00 78 ALA A 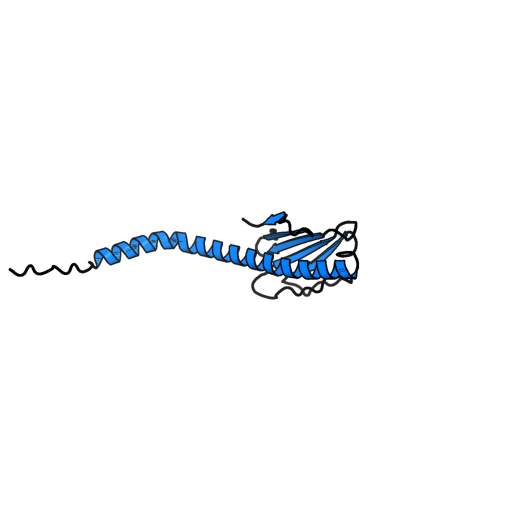O 1
ATOM 580 N N . SER A 1 79 ? -2.762 13.974 -4.683 1.00 56.38 79 SER A N 1
ATOM 581 C CA . SER A 1 79 ? -3.212 15.371 -4.553 1.00 56.38 79 SER A CA 1
ATOM 582 C C . SER A 1 79 ? -2.919 16.275 -5.755 1.00 56.38 79 SER A C 1
ATOM 584 O O . SER A 1 79 ? -3.580 17.301 -5.906 1.00 56.38 79 SER A O 1
ATOM 586 N N . THR A 1 80 ? -1.997 15.906 -6.643 1.00 52.66 80 THR A N 1
ATOM 587 C CA . THR A 1 80 ? -1.671 16.683 -7.848 1.00 52.66 80 THR A CA 1
ATOM 588 C C . THR A 1 80 ? -1.917 15.842 -9.096 1.00 52.66 80 THR A C 1
ATOM 590 O O . THR A 1 80 ? -1.895 14.615 -9.039 1.00 52.66 80 THR A O 1
ATOM 593 N N . ALA A 1 81 ? -2.196 16.482 -10.240 1.00 52.00 81 ALA A N 1
ATOM 594 C CA . ALA A 1 81 ? -2.113 15.776 -11.522 1.00 52.00 81 ALA A CA 1
ATOM 595 C C . ALA A 1 81 ? -0.750 15.060 -11.593 1.00 52.00 81 ALA A C 1
ATOM 597 O O . ALA A 1 81 ? 0.210 15.613 -11.045 1.00 52.00 81 ALA A O 1
ATOM 598 N N . PRO A 1 82 ? -0.650 13.858 -12.199 1.00 51.88 82 PRO A N 1
ATOM 599 C CA . PRO A 1 82 ? 0.630 13.172 -12.314 1.00 51.88 82 PRO A CA 1
ATOM 600 C C . PRO A 1 82 ? 1.635 14.166 -12.888 1.00 51.88 82 PRO A C 1
ATOM 602 O O . PRO A 1 82 ? 1.450 14.669 -13.997 1.00 51.88 82 PRO A O 1
ATOM 605 N N . SER A 1 83 ? 2.652 14.517 -12.103 1.00 47.97 83 SER A N 1
ATOM 606 C CA . SER A 1 83 ? 3.747 15.350 -12.572 1.00 47.97 83 SER A CA 1
ATOM 607 C C . SER A 1 83 ? 4.552 14.481 -13.525 1.00 47.97 83 SER A C 1
ATOM 609 O O . SER A 1 83 ? 5.467 13.764 -13.128 1.00 47.97 83 SER A O 1
ATOM 611 N N . ALA A 1 84 ? 4.117 14.460 -14.782 1.00 43.69 84 ALA A N 1
ATOM 612 C CA . ALA A 1 84 ? 4.824 13.808 -15.860 1.00 43.69 84 ALA A CA 1
ATOM 613 C C . ALA A 1 84 ? 6.203 14.450 -15.977 1.00 43.69 84 ALA A C 1
ATOM 615 O O . ALA A 1 84 ? 6.283 15.668 -16.122 1.00 43.69 84 ALA A O 1
ATOM 616 N N . SER A 1 85 ? 7.257 13.635 -15.924 1.00 41.03 85 SER A N 1
ATOM 617 C CA . SER A 1 85 ? 8.481 13.776 -16.726 1.00 41.03 85 SER A CA 1
ATOM 618 C C . SER A 1 85 ? 9.472 12.681 -16.334 1.00 41.03 85 SER A C 1
ATOM 620 O O . SER A 1 85 ? 10.308 12.908 -15.477 1.00 41.03 85 SER A O 1
ATOM 622 N N . VAL A 1 86 ? 9.362 11.492 -16.929 1.00 41.38 86 VAL A N 1
ATOM 623 C CA . VAL A 1 86 ? 10.377 10.969 -17.864 1.00 41.38 86 VAL A CA 1
ATOM 624 C C . VAL A 1 86 ? 9.682 9.897 -18.702 1.00 41.38 86 VAL A C 1
ATOM 626 O O . VAL A 1 86 ? 9.145 8.922 -18.181 1.00 41.38 86 VAL A O 1
ATOM 629 N N . ASN A 1 87 ? 9.664 10.107 -20.015 1.00 50.31 87 ASN A N 1
ATOM 630 C CA . ASN A 1 87 ? 9.237 9.105 -20.974 1.00 50.31 87 ASN A CA 1
ATOM 631 C C . ASN A 1 87 ? 10.338 8.026 -21.099 1.00 50.31 87 ASN A C 1
ATOM 633 O O . ASN A 1 87 ? 11.497 8.401 -21.281 1.00 50.31 87 ASN A O 1
ATOM 637 N N . PRO A 1 88 ? 10.022 6.722 -21.055 1.00 58.19 88 PRO A N 1
ATOM 638 C CA . 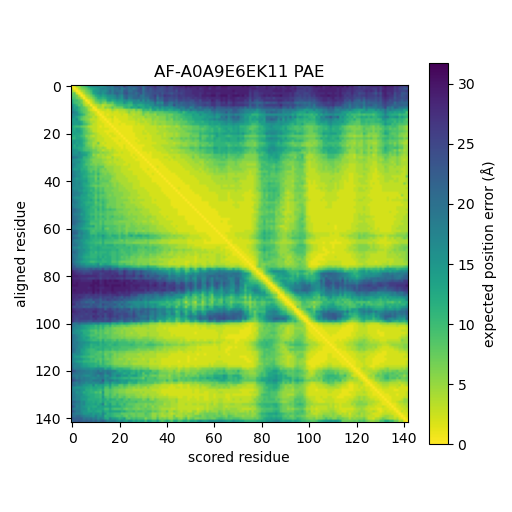PRO A 1 88 ? 8.727 6.140 -20.725 1.00 58.19 88 PRO A CA 1
ATOM 639 C C . PRO A 1 88 ? 8.685 5.670 -19.259 1.00 58.19 88 PRO A C 1
ATOM 641 O O . PRO A 1 88 ? 9.456 4.814 -18.834 1.00 58.19 88 PRO A O 1
ATOM 644 N N . ALA A 1 89 ? 7.763 6.234 -18.483 1.00 60.03 89 ALA A N 1
ATOM 645 C CA . ALA A 1 89 ? 7.338 5.711 -17.188 1.00 60.03 89 ALA A CA 1
ATOM 646 C C . ALA A 1 89 ? 6.219 4.674 -17.413 1.00 60.03 89 ALA A C 1
ATOM 648 O O . ALA A 1 89 ? 5.495 4.787 -18.406 1.00 60.03 89 ALA A O 1
ATOM 649 N N . PRO A 1 90 ? 6.023 3.682 -16.526 1.00 62.41 90 PRO A N 1
ATOM 650 C CA . PRO A 1 90 ? 4.822 2.850 -16.578 1.00 62.41 90 PRO A CA 1
ATOM 651 C C . PRO A 1 90 ? 3.569 3.732 -16.448 1.00 62.41 90 PRO A C 1
ATOM 653 O O . PRO A 1 90 ? 3.501 4.612 -15.589 1.00 62.41 90 PRO A O 1
ATOM 656 N N . THR A 1 91 ? 2.565 3.518 -17.300 1.00 62.09 91 THR A N 1
ATOM 657 C CA . THR A 1 91 ? 1.284 4.223 -17.178 1.00 62.09 91 THR A CA 1
ATOM 658 C C . THR A 1 91 ? 0.544 3.692 -15.957 1.00 62.09 91 THR A C 1
ATOM 660 O O . THR A 1 91 ? 0.059 2.562 -15.961 1.00 62.09 91 THR A O 1
ATOM 663 N N . PHE A 1 92 ? 0.455 4.508 -14.912 1.00 67.94 92 PHE A N 1
ATOM 664 C CA . PHE A 1 92 ? -0.285 4.195 -13.699 1.00 67.94 92 PHE A CA 1
ATOM 665 C C . PHE A 1 92 ? -1.158 5.381 -13.315 1.00 67.94 92 PHE A C 1
ATOM 667 O O . PHE A 1 92 ? -0.671 6.499 -13.147 1.00 67.94 92 PHE A O 1
ATOM 674 N N . ASN A 1 93 ? -2.455 5.125 -13.175 1.00 62.28 93 ASN A N 1
ATOM 675 C CA . ASN A 1 93 ? -3.388 6.092 -12.628 1.00 62.28 93 ASN A CA 1
ATOM 676 C C . ASN A 1 93 ? -3.662 5.705 -11.183 1.00 62.28 93 ASN A C 1
ATOM 678 O O . ASN A 1 93 ? -4.242 4.655 -10.912 1.00 62.28 93 ASN A O 1
ATOM 682 N N . VAL A 1 94 ? -3.259 6.569 -10.257 1.00 62.66 94 VAL A N 1
ATOM 683 C CA . VAL A 1 94 ? -3.657 6.429 -8.858 1.00 62.66 94 VAL A CA 1
ATOM 684 C C . VAL A 1 94 ? -5.171 6.592 -8.787 1.00 62.66 94 VAL A C 1
ATOM 686 O O . VAL A 1 94 ? -5.719 7.537 -9.363 1.00 62.66 94 VAL A O 1
ATOM 689 N N . ASN A 1 95 ? -5.854 5.703 -8.068 1.00 53.97 95 ASN A N 1
ATOM 690 C CA . ASN A 1 95 ? -7.259 5.915 -7.738 1.00 53.97 95 ASN A CA 1
ATOM 691 C C . ASN A 1 95 ? -7.386 7.229 -6.955 1.00 53.97 95 ASN A C 1
ATOM 693 O O . ASN A 1 95 ? -6.940 7.336 -5.814 1.00 53.97 95 ASN A O 1
ATOM 697 N N . ARG A 1 96 ? -7.980 8.246 -7.584 1.00 53.88 96 ARG A N 1
ATOM 698 C CA . ARG A 1 96 ? -8.209 9.559 -6.972 1.00 53.88 96 ARG A CA 1
ATOM 699 C C . ARG A 1 96 ? -9.406 9.439 -6.029 1.00 53.88 96 ARG A C 1
ATOM 701 O O . ARG A 1 96 ? -10.495 9.080 -6.467 1.00 53.88 96 ARG A O 1
ATOM 708 N N . GLY A 1 97 ? -9.212 9.701 -4.737 1.00 54.09 97 GLY A N 1
ATOM 709 C CA . GLY A 1 97 ? -10.262 9.517 -3.734 1.00 54.09 97 GLY A CA 1
ATOM 710 C C . GLY A 1 97 ? -9.726 9.278 -2.322 1.00 54.09 97 GLY A C 1
ATOM 711 O O . GLY A 1 97 ? -8.685 9.801 -1.946 1.00 54.09 97 GLY A O 1
ATOM 712 N N . THR A 1 98 ? -10.469 8.517 -1.516 1.00 46.94 98 THR A N 1
ATOM 713 C CA . THR A 1 98 ? -10.309 8.412 -0.052 1.00 46.94 98 THR A CA 1
ATOM 714 C C . THR A 1 98 ? -8.947 7.887 0.425 1.00 46.94 98 THR A C 1
ATOM 716 O O . THR A 1 98 ? -8.556 8.195 1.549 1.00 46.94 98 THR A O 1
ATOM 719 N N . THR A 1 99 ? -8.212 7.135 -0.396 1.00 54.81 99 THR A N 1
ATOM 720 C CA . THR A 1 99 ? -6.887 6.596 -0.049 1.00 54.81 99 THR A CA 1
ATOM 721 C C . THR A 1 99 ? -5.807 7.531 -0.611 1.00 54.81 99 THR A C 1
ATOM 723 O O . THR A 1 99 ? -5.454 7.456 -1.785 1.00 54.81 99 THR A O 1
ATOM 726 N N . LYS A 1 100 ? -5.321 8.467 0.215 1.00 68.94 100 LYS A N 1
ATOM 727 C CA . LYS A 1 100 ? -4.340 9.511 -0.146 1.00 68.94 100 LYS A CA 1
ATOM 728 C C . LYS A 1 100 ? -2.901 8.976 -0.200 1.00 68.94 100 LYS A C 1
ATOM 730 O O . LYS A 1 100 ? -2.016 9.495 0.484 1.00 68.94 100 LYS A O 1
ATOM 735 N N . MET A 1 101 ? -2.696 7.915 -0.974 1.00 79.25 101 MET A N 1
ATOM 736 C CA . MET A 1 101 ? -1.391 7.276 -1.094 1.00 79.25 101 MET A CA 1
ATOM 737 C C . MET A 1 101 ? -0.572 7.890 -2.220 1.00 79.25 101 MET A C 1
ATOM 739 O O . MET A 1 101 ? -1.062 8.058 -3.338 1.00 79.25 101 MET A O 1
ATOM 743 N N . ASP A 1 102 ? 0.689 8.148 -1.917 1.00 84.69 102 ASP A N 1
ATOM 744 C CA . ASP A 1 102 ? 1.709 8.536 -2.871 1.00 84.69 102 ASP A CA 1
ATOM 745 C C . ASP A 1 102 ? 2.564 7.308 -3.196 1.00 84.69 102 ASP A C 1
ATOM 747 O O . ASP A 1 102 ? 2.978 6.563 -2.306 1.00 84.69 102 ASP A O 1
ATOM 751 N N . TYR A 1 103 ? 2.816 7.086 -4.481 1.00 86.88 103 TYR A N 1
ATOM 752 C CA . TYR A 1 103 ? 3.596 5.966 -4.993 1.00 86.88 103 TYR A CA 1
ATOM 753 C C . TYR A 1 103 ? 4.880 6.509 -5.604 1.00 86.88 103 TYR A C 1
ATOM 755 O O . TYR A 1 103 ? 4.819 7.380 -6.469 1.00 86.88 103 TYR A O 1
ATOM 763 N N . THR A 1 104 ? 6.033 5.985 -5.202 1.00 88.25 104 THR A N 1
ATOM 764 C CA . THR A 1 104 ? 7.330 6.340 -5.786 1.00 88.25 104 THR A CA 1
ATOM 765 C C . THR A 1 104 ? 8.057 5.085 -6.234 1.00 88.25 104 THR A C 1
ATOM 767 O O . THR A 1 104 ? 8.326 4.203 -5.427 1.00 88.25 104 THR A O 1
ATOM 770 N N . VAL A 1 105 ? 8.404 5.009 -7.517 1.00 90.69 105 VAL A N 1
ATOM 771 C CA . VAL A 1 105 ? 9.296 3.982 -8.066 1.00 90.69 105 VAL A CA 1
ATOM 772 C C . VAL A 1 105 ? 10.667 4.605 -8.278 1.00 90.69 105 VAL A C 1
ATOM 774 O O . VAL A 1 105 ? 10.810 5.487 -9.120 1.00 90.69 105 VAL A O 1
ATOM 777 N N . THR A 1 106 ? 11.673 4.125 -7.555 1.00 92.00 106 THR A N 1
ATOM 778 C CA . THR A 1 106 ? 13.077 4.522 -7.718 1.00 92.00 106 THR A CA 1
ATOM 779 C C . THR A 1 106 ? 13.828 3.418 -8.448 1.00 92.00 106 THR A C 1
ATOM 781 O O . THR A 1 106 ? 13.885 2.287 -7.967 1.00 92.00 106 THR A O 1
ATOM 784 N N . VAL A 1 107 ? 14.396 3.728 -9.610 1.00 92.00 107 VAL A N 1
ATOM 785 C CA . VAL A 1 107 ? 15.131 2.783 -10.460 1.00 92.00 107 VAL A CA 1
ATOM 786 C C . VAL A 1 107 ? 16.624 2.851 -10.151 1.00 92.00 107 VAL A C 1
ATOM 788 O O . VAL A 1 107 ? 17.194 3.931 -10.020 1.00 92.00 107 VAL A O 1
ATOM 791 N N . GLY A 1 108 ? 17.274 1.693 -10.048 1.00 92.06 108 GLY A N 1
ATOM 792 C CA . GLY A 1 108 ? 18.709 1.611 -9.782 1.00 92.06 108 GLY A CA 1
ATOM 793 C C . GLY A 1 108 ? 19.584 2.066 -10.955 1.00 92.06 108 GLY A C 1
ATOM 794 O O . GLY A 1 108 ? 19.121 2.262 -12.080 1.00 92.06 108 GLY A O 1
ATOM 795 N N . ALA A 1 109 ? 20.889 2.179 -10.703 1.00 91.12 109 ALA A N 1
ATOM 796 C CA . ALA A 1 109 ? 21.877 2.716 -11.647 1.00 91.12 109 ALA A CA 1
ATOM 797 C C . ALA A 1 109 ? 21.989 1.957 -12.983 1.00 91.12 109 ALA A C 1
ATOM 799 O O . ALA A 1 109 ? 22.497 2.496 -13.959 1.00 91.12 109 ALA A O 1
ATOM 800 N N . THR A 1 110 ? 21.523 0.713 -13.043 1.00 90.62 110 THR A N 1
ATOM 801 C CA . THR A 1 110 ? 21.557 -0.131 -14.246 1.00 90.62 110 THR A CA 1
ATOM 802 C C . THR A 1 110 ? 20.210 -0.208 -14.967 1.00 90.62 110 THR A C 1
ATOM 804 O O . THR A 1 110 ? 20.106 -0.882 -15.986 1.00 90.62 110 THR A O 1
ATOM 807 N N . GLY A 1 111 ? 19.152 0.420 -14.442 1.00 89.75 111 GLY A N 1
ATOM 808 C CA . GLY A 1 111 ? 17.806 0.344 -15.022 1.00 89.75 111 GLY A CA 1
ATOM 809 C C . GLY A 1 111 ? 17.061 -0.975 -14.767 1.00 89.75 111 GLY A C 1
ATOM 810 O O . GLY A 1 111 ? 15.863 -1.056 -15.022 1.00 89.75 111 GLY A O 1
ATOM 811 N N . ILE A 1 112 ? 17.734 -2.010 -14.250 1.00 91.69 112 ILE A N 1
ATOM 812 C CA . ILE A 1 112 ? 17.191 -3.376 -14.085 1.00 91.69 112 ILE A CA 1
ATOM 813 C C . ILE A 1 112 ? 16.793 -3.725 -12.646 1.00 91.69 112 ILE A C 1
ATOM 815 O O . ILE A 1 112 ? 16.380 -4.851 -12.371 1.00 91.69 112 ILE A O 1
ATOM 819 N N . THR A 1 113 ? 16.898 -2.774 -11.724 1.00 93.75 113 THR A N 1
ATOM 820 C CA . THR A 1 113 ? 16.401 -2.896 -10.350 1.00 93.75 113 THR A CA 1
ATOM 821 C C . THR A 1 113 ? 15.487 -1.723 -10.039 1.00 93.75 113 THR A C 1
ATOM 823 O O . THR A 1 113 ? 15.652 -0.640 -10.605 1.00 93.75 113 THR A O 1
ATOM 826 N N . TYR A 1 114 ? 14.520 -1.928 -9.148 1.00 93.69 114 TYR A N 1
ATOM 827 C CA . TYR A 1 114 ? 13.693 -0.836 -8.654 1.00 93.69 114 TYR A CA 1
ATOM 828 C C . TYR A 1 114 ? 13.239 -1.088 -7.216 1.00 93.69 114 TYR A C 1
ATOM 830 O O . TYR A 1 114 ? 13.107 -2.232 -6.779 1.00 93.69 114 TYR A O 1
ATOM 838 N N . GLN A 1 115 ? 12.944 -0.003 -6.512 1.00 94.81 115 GLN A N 1
ATOM 839 C CA . GLN A 1 115 ? 12.190 -0.004 -5.267 1.00 94.81 115 GLN A CA 1
ATOM 840 C C . GLN A 1 115 ? 10.902 0.785 -5.479 1.00 94.81 115 GLN A C 1
ATOM 842 O O . GLN A 1 115 ? 10.921 1.864 -6.065 1.00 94.81 115 GLN A O 1
ATOM 847 N N . LEU A 1 116 ? 9.785 0.224 -5.035 1.00 92.88 116 LEU A N 1
ATOM 848 C CA . LEU A 1 116 ? 8.477 0.855 -5.029 1.00 92.88 116 LEU A CA 1
ATOM 849 C C . LEU A 1 116 ? 8.098 1.156 -3.585 1.00 92.88 116 LEU A C 1
ATOM 851 O O . LEU A 1 116 ? 7.889 0.230 -2.808 1.00 92.88 116 LEU A O 1
ATOM 855 N N . ASP A 1 117 ? 7.960 2.433 -3.262 1.00 92.19 117 ASP A N 1
ATOM 856 C CA . ASP A 1 117 ? 7.500 2.919 -1.969 1.00 92.19 117 ASP A CA 1
ATOM 857 C C . ASP A 1 117 ? 6.074 3.456 -2.081 1.00 92.19 117 ASP A C 1
ATOM 859 O O . ASP A 1 117 ? 5.756 4.243 -2.973 1.00 92.19 117 ASP A O 1
ATOM 863 N N . VAL A 1 118 ? 5.220 3.047 -1.148 1.00 90.69 118 VAL A N 1
ATOM 864 C CA . VAL A 1 118 ? 3.861 3.559 -0.971 1.00 90.69 118 VAL A CA 1
ATOM 865 C C . VAL A 1 118 ? 3.812 4.306 0.350 1.00 90.69 118 VAL A C 1
ATOM 867 O O . VAL A 1 118 ? 4.053 3.721 1.409 1.00 90.69 118 VAL A O 1
ATOM 870 N N . LYS A 1 119 ? 3.506 5.599 0.300 1.00 88.00 119 LYS A N 1
ATOM 871 C CA . LYS A 1 119 ? 3.458 6.493 1.460 1.00 88.00 119 LYS A CA 1
ATOM 872 C C . LYS A 1 119 ? 2.065 7.068 1.637 1.00 88.00 119 LYS A C 1
ATOM 874 O O . LYS A 1 119 ? 1.378 7.315 0.655 1.00 88.00 119 LYS A O 1
ATOM 879 N N . ASP A 1 120 ? 1.667 7.315 2.879 1.00 81.88 120 ASP A N 1
ATOM 880 C CA . ASP A 1 120 ? 0.420 8.025 3.175 1.00 81.88 120 ASP A CA 1
ATOM 881 C C . ASP A 1 120 ? 0.726 9.453 3.635 1.00 81.88 120 ASP A C 1
ATOM 883 O O . ASP A 1 120 ? 1.372 9.679 4.665 1.00 81.88 120 ASP A O 1
ATOM 887 N N . SER A 1 121 ? 0.234 10.432 2.877 1.00 74.44 121 SER A N 1
ATOM 888 C CA . SER A 1 121 ? 0.379 11.856 3.201 1.00 74.44 121 SER A CA 1
ATOM 889 C C . SER A 1 121 ? -0.310 12.252 4.519 1.00 74.44 121 SER A C 1
ATOM 891 O O . SER A 1 121 ? 0.101 13.218 5.159 1.00 74.44 121 SER A O 1
ATOM 893 N N . SER A 1 122 ? -1.310 11.491 4.976 1.00 72.81 122 SER A N 1
ATOM 894 C CA . SER A 1 122 ? -1.979 11.690 6.269 1.00 72.81 122 SER A CA 1
ATOM 895 C C . SER A 1 122 ? -1.194 11.152 7.472 1.00 72.81 122 SER A C 1
ATOM 897 O O . SER A 1 122 ? -1.497 11.516 8.607 1.00 72.81 122 SER A O 1
ATOM 899 N N . LEU A 1 123 ? -0.158 10.339 7.237 1.00 74.56 123 LEU A N 1
ATOM 900 C CA . LEU A 1 123 ? 0.727 9.774 8.262 1.00 74.56 123 LEU A CA 1
ATOM 901 C C . LEU A 1 123 ? 2.102 10.464 8.266 1.00 74.56 123 LEU A C 1
ATOM 903 O O . LEU A 1 123 ? 3.123 9.808 8.461 1.00 74.56 123 LEU A O 1
ATOM 907 N N . ASN A 1 124 ? 2.152 11.773 7.992 1.00 75.56 124 ASN A N 1
ATOM 908 C CA . ASN A 1 124 ? 3.400 12.539 7.848 1.00 75.56 124 ASN A CA 1
ATOM 909 C C . ASN A 1 124 ? 4.384 11.931 6.823 1.00 75.56 124 ASN A C 1
ATOM 911 O O . ASN A 1 124 ? 5.599 12.027 6.987 1.00 75.56 124 ASN A O 1
ATOM 915 N N . GLY A 1 125 ? 3.875 11.278 5.771 1.00 71.56 125 GLY A N 1
ATOM 916 C CA . GLY A 1 125 ? 4.706 10.650 4.740 1.00 71.56 125 GLY A CA 1
ATOM 917 C C . GLY A 1 125 ? 5.338 9.320 5.159 1.00 71.56 125 GLY A C 1
ATOM 918 O O . GLY A 1 125 ? 6.313 8.889 4.536 1.00 71.56 125 GLY A O 1
ATOM 919 N N . ALA A 1 126 ? 4.808 8.665 6.198 1.00 81.56 126 ALA A N 1
ATOM 920 C CA . ALA A 1 126 ? 5.243 7.332 6.595 1.00 81.56 126 ALA A CA 1
ATOM 921 C C . ALA A 1 126 ? 5.081 6.323 5.446 1.00 81.56 126 ALA A C 1
ATOM 923 O O . ALA A 1 126 ? 4.068 6.313 4.739 1.00 81.56 126 ALA A O 1
ATOM 924 N N . THR A 1 127 ? 6.076 5.446 5.290 1.00 87.25 127 THR A N 1
ATOM 925 C CA . THR A 1 127 ? 6.015 4.323 4.350 1.00 87.25 127 THR A CA 1
ATOM 926 C C . THR A 1 127 ? 5.021 3.289 4.864 1.00 87.25 127 THR A C 1
ATOM 928 O O . THR A 1 127 ? 5.219 2.682 5.915 1.00 87.25 127 THR A O 1
ATOM 931 N N . VAL A 1 128 ? 3.943 3.093 4.112 1.00 89.56 128 VAL A N 1
ATOM 932 C CA . VAL A 1 128 ? 2.903 2.100 4.398 1.00 89.56 128 VAL A CA 1
ATOM 933 C C . VAL A 1 128 ? 3.329 0.725 3.909 1.00 89.56 128 VAL A C 1
ATOM 935 O O . VAL A 1 128 ? 3.118 -0.278 4.591 1.00 89.56 128 VAL A O 1
ATOM 938 N N . TYR A 1 129 ? 3.930 0.688 2.723 1.00 92.69 129 TYR A N 1
ATOM 939 C CA . TYR A 1 129 ? 4.387 -0.530 2.077 1.00 92.69 129 TYR A CA 1
ATOM 940 C C . TYR A 1 129 ? 5.556 -0.218 1.147 1.00 92.69 129 TYR A C 1
ATOM 942 O O . TYR A 1 129 ? 5.541 0.802 0.463 1.00 92.69 129 TYR A O 1
ATOM 950 N N . SER A 1 130 ? 6.553 -1.095 1.102 1.00 93.25 130 SER A N 1
ATOM 951 C CA . SER A 1 130 ? 7.658 -1.003 0.152 1.00 93.25 130 SER A CA 1
ATOM 952 C C . SER A 1 130 ? 8.011 -2.374 -0.408 1.00 93.25 130 SER A C 1
ATOM 954 O O . SER A 1 130 ? 8.011 -3.371 0.321 1.00 93.25 130 SER A O 1
ATOM 956 N N . THR A 1 131 ? 8.306 -2.432 -1.705 1.00 95.06 131 THR A N 1
ATOM 957 C CA . THR A 1 131 ? 8.704 -3.661 -2.396 1.00 95.06 131 THR A CA 1
ATOM 958 C C . TH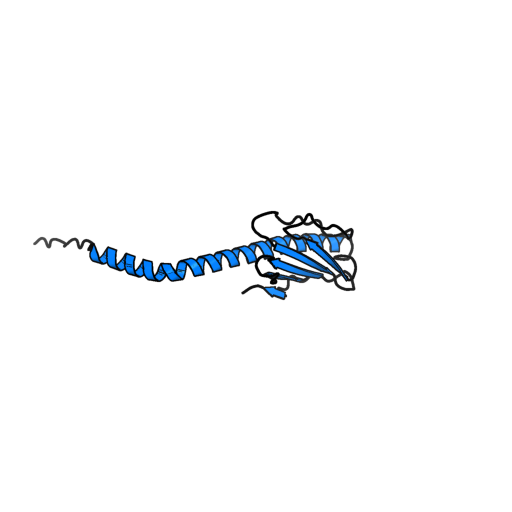R A 1 131 ? 9.741 -3.409 -3.487 1.00 95.06 131 THR A C 1
ATOM 960 O O . THR A 1 131 ? 10.039 -2.269 -3.824 1.00 95.06 131 THR A O 1
ATOM 963 N N . ASN A 1 132 ? 10.307 -4.476 -4.046 1.00 94.25 132 ASN A N 1
ATOM 964 C CA . ASN A 1 132 ? 11.298 -4.423 -5.117 1.00 94.25 132 ASN A CA 1
ATOM 965 C C . ASN A 1 132 ? 10.928 -5.341 -6.290 1.00 94.25 132 ASN A C 1
ATOM 967 O O . ASN A 1 132 ? 9.889 -6.005 -6.279 1.00 94.25 132 ASN A O 1
ATOM 971 N N . GLN A 1 133 ? 11.808 -5.414 -7.289 1.00 91.38 133 GLN A N 1
ATOM 972 C CA . GLN A 1 133 ? 11.628 -6.264 -8.470 1.00 91.38 133 GLN A CA 1
ATOM 973 C C . GLN A 1 133 ? 11.456 -7.758 -8.152 1.00 91.38 133 GLN A C 1
ATOM 975 O O . GLN A 1 133 ? 10.810 -8.487 -8.895 1.00 91.38 133 GLN A O 1
ATOM 980 N N . ASN A 1 134 ? 11.964 -8.220 -7.009 1.00 91.94 134 ASN A N 1
ATOM 981 C CA . ASN A 1 134 ? 11.830 -9.615 -6.591 1.00 91.94 134 ASN A CA 1
ATOM 982 C C . ASN A 1 134 ? 10.504 -9.878 -5.851 1.00 91.94 134 ASN A C 1
ATOM 984 O O . ASN A 1 134 ? 10.228 -11.012 -5.469 1.00 91.94 134 ASN A O 1
ATOM 988 N N . GLY A 1 135 ? 9.683 -8.846 -5.616 1.00 87.44 135 GLY A N 1
ATOM 989 C CA . GLY A 1 135 ? 8.477 -8.936 -4.791 1.00 87.44 135 GLY A CA 1
ATOM 990 C C . GLY A 1 135 ? 8.758 -9.066 -3.292 1.00 87.44 135 GLY A C 1
ATOM 991 O O . GLY A 1 135 ? 7.850 -9.399 -2.534 1.00 87.44 135 GLY A O 1
ATOM 992 N N . SER A 1 136 ? 9.994 -8.810 -2.850 1.00 91.62 136 SER A N 1
ATOM 993 C CA . SER A 1 136 ? 10.328 -8.792 -1.424 1.00 91.62 136 SER A CA 1
ATOM 994 C C . SER A 1 136 ? 9.604 -7.637 -0.749 1.00 91.62 136 SER A C 1
ATOM 996 O O . SER A 1 136 ? 9.569 -6.535 -1.295 1.00 91.62 136 SER A O 1
ATOM 998 N N . VAL A 1 137 ? 9.067 -7.858 0.448 1.00 92.25 137 VAL A N 1
ATOM 999 C CA . VAL A 1 137 ? 8.569 -6.766 1.291 1.00 92.25 137 VAL A CA 1
ATOM 1000 C C . VAL A 1 137 ? 9.769 -6.133 1.985 1.00 92.25 137 VAL A C 1
ATOM 1002 O O . VAL A 1 137 ? 10.509 -6.821 2.682 1.00 92.25 137 VAL A O 1
ATOM 1005 N N . LEU A 1 138 ? 9.997 -4.845 1.740 1.00 89.31 138 LEU A N 1
ATOM 1006 C CA . LEU A 1 138 ? 11.117 -4.087 2.309 1.00 89.31 138 LEU A CA 1
ATOM 1007 C C . LEU A 1 138 ? 10.700 -3.298 3.552 1.00 89.31 138 LEU A C 1
ATOM 1009 O O . LEU A 1 138 ? 11.487 -3.134 4.478 1.00 89.31 138 LEU A O 1
ATOM 1013 N N . ALA A 1 139 ? 9.454 -2.828 3.576 1.00 88.06 139 ALA A N 1
ATOM 1014 C CA . ALA A 1 139 ? 8.848 -2.172 4.723 1.00 88.06 139 ALA A CA 1
ATOM 1015 C C . ALA A 1 139 ? 7.334 -2.395 4.698 1.00 88.06 139 ALA A C 1
ATOM 1017 O O . ALA A 1 139 ? 6.716 -2.374 3.632 1.00 88.06 139 ALA A O 1
ATOM 1018 N N . GLU A 1 140 ? 6.739 -2.582 5.871 1.00 87.56 140 GLU A N 1
ATOM 1019 C CA . GLU A 1 140 ? 5.293 -2.668 6.045 1.00 87.56 140 GLU A CA 1
ATOM 1020 C C . GLU A 1 140 ? 4.895 -2.047 7.384 1.00 87.56 140 GLU A C 1
ATOM 1022 O O . GLU A 1 140 ? 5.555 -2.226 8.408 1.00 87.56 140 GLU A O 1
ATOM 1027 N N . LEU A 1 141 ? 3.817 -1.273 7.365 1.00 83.56 141 LEU A N 1
ATOM 1028 C CA . LEU A 1 141 ? 3.323 -0.544 8.522 1.00 83.56 141 LEU A CA 1
ATOM 1029 C C . LEU A 1 141 ? 2.573 -1.487 9.497 1.00 83.56 141 LEU A C 1
ATOM 1031 O O . LEU A 1 141 ? 1.395 -1.750 9.281 1.00 83.56 141 LEU A O 1
ATOM 1035 N N . HIS A 1 142 ? 3.205 -1.923 10.602 1.00 73.69 142 HIS A N 1
ATOM 1036 C CA . HIS A 1 142 ? 2.659 -2.885 11.603 1.00 73.69 142 HIS A CA 1
ATOM 1037 C C . HIS A 1 142 ? 1.828 -2.331 12.754 1.00 73.69 142 HIS A C 1
ATOM 1039 O O . HIS A 1 142 ? 2.322 -1.430 13.479 1.00 73.69 142 HIS A O 1
#